Protein AF-A0A7S3NDN1-F1 (afdb_monomer_lite)

Sequence (183 aa):
IQMEEEFDGDDGGEEVEDGGDGENEQSPQPDAQAADEPGKMGAVSNDAEKDPNIIQNPEIAFIFNPNRDAFPAKPYYEDGAPSMYSNEKAAKRKALMEEPIVQEAIRDFMNLFHLTSQKIVTRDVYFKVFIKIGQILRPKTEAEDLQKLIKEDFDRDNGNNQQDTITEEKLYSSLFELADLWC

Organism: NCBI:txid151035

Secondary structure (DSSP, 8-state):
---------------------------------------------------TT--S-GGGGGGG-TTTT-TTSPPGGG---GGG-SHHHHHHHHHGGG-HHHHHHHHHHHGGG---TTSEEEHHHHHHHHHHHHHHH-TTS-HHHHHHHHHHHHHHHHTT-TT-EEEHHHHHHHHHHHHHHT-

pLDDT: mean 76.54, std 20.58, range [34.16, 96.69]

Foldseek 3Di:
DDDDDDDDDDDDDDDDDDDDDDDDDDDDDDDDDDDDDDDDPDPPPPPPPPPPPDDPDPVCVLLQPLCSCPPPRHALLVVDDPVCPPPVNVVVLVVCLVPPVLVVVLVVVCVQQVQDPQQKGAQVSQQVVQLVVCCSRPVPDDSVVSSVVSVVLQCVLCPPPPRRMHGNVSSSVSVSCVVVSSD

Radius of gyration: 27.63 Å; chains: 1; bounding box: 64×105×38 Å

Structure (mmCIF, N/CA/C/O backbone):
data_AF-A0A7S3NDN1-F1
#
_entry.id   AF-A0A7S3NDN1-F1
#
loop_
_atom_site.group_PDB
_atom_site.id
_atom_site.type_symbol
_atom_site.label_atom_id
_atom_site.label_alt_id
_atom_site.label_comp_id
_atom_site.label_asym_id
_atom_site.label_entity_id
_atom_site.label_seq_id
_atom_site.pdbx_PDB_ins_code
_atom_site.Cartn_x
_atom_site.Cartn_y
_atom_site.Cartn_z
_atom_site.occupancy
_atom_site.B_iso_or_equiv
_atom_site.auth_seq_id
_atom_site.auth_comp_id
_atom_site.auth_asym_id
_atom_site.auth_atom_id
_atom_site.pdbx_PDB_model_num
ATOM 1 N N . ILE A 1 1 ? 12.383 57.571 -2.469 1.00 47.31 1 ILE A N 1
ATOM 2 C CA . ILE A 1 1 ? 13.327 57.493 -1.335 1.00 47.31 1 ILE A CA 1
ATOM 3 C C . ILE A 1 1 ? 14.049 56.174 -1.510 1.00 47.31 1 ILE A C 1
ATOM 5 O O . ILE A 1 1 ? 13.393 55.142 -1.510 1.00 47.31 1 ILE A O 1
ATOM 9 N N . GLN A 1 2 ? 15.331 56.270 -1.854 1.00 46.34 2 GLN A N 1
ATOM 10 C CA . GLN A 1 2 ? 16.278 55.162 -1.940 1.00 46.34 2 GLN A CA 1
ATOM 11 C C . GLN A 1 2 ? 16.442 54.524 -0.559 1.00 46.34 2 GLN A C 1
ATOM 1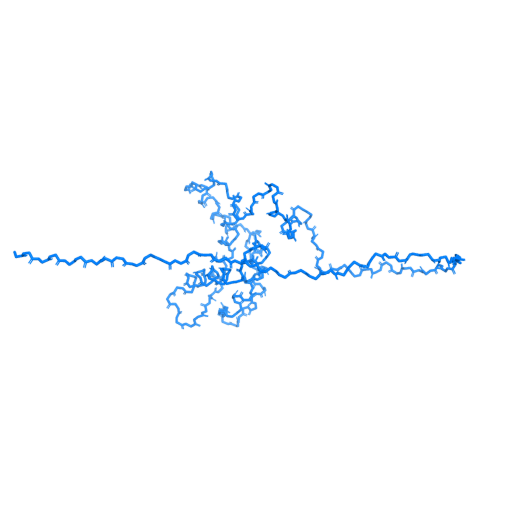3 O O . GLN A 1 2 ? 16.386 55.246 0.435 1.00 46.34 2 GLN A O 1
ATOM 18 N N . MET A 1 3 ? 16.700 53.222 -0.522 1.00 54.78 3 MET A N 1
ATOM 19 C CA . MET A 1 3 ? 17.713 52.653 0.364 1.00 54.78 3 MET A CA 1
ATOM 20 C C . MET A 1 3 ? 18.127 51.293 -0.202 1.00 54.78 3 MET A C 1
ATOM 22 O O . MET A 1 3 ? 17.329 50.363 -0.289 1.00 54.78 3 MET A O 1
ATOM 26 N N . GLU A 1 4 ? 19.358 51.292 -0.698 1.00 57.50 4 GLU A N 1
ATOM 27 C CA . GLU A 1 4 ? 20.197 50.147 -1.024 1.00 57.50 4 GLU A CA 1
ATOM 28 C C . GLU A 1 4 ? 20.632 49.497 0.297 1.00 57.50 4 GLU A C 1
ATOM 30 O O . GLU A 1 4 ? 20.962 50.217 1.237 1.00 57.50 4 GLU A O 1
ATOM 35 N N . GLU A 1 5 ? 20.661 48.167 0.367 1.00 64.31 5 GLU A N 1
ATOM 36 C CA . GLU A 1 5 ? 21.541 47.460 1.300 1.00 64.31 5 GLU A CA 1
ATOM 37 C C . GLU A 1 5 ? 22.238 46.332 0.536 1.00 64.31 5 GLU A C 1
ATOM 39 O O . GLU A 1 5 ? 21.622 45.366 0.082 1.00 64.31 5 GLU A O 1
ATOM 44 N N . GLU A 1 6 ? 23.535 46.553 0.343 1.00 55.03 6 GLU A N 1
ATOM 45 C CA . GLU A 1 6 ? 24.551 45.598 -0.070 1.00 55.03 6 GLU A CA 1
ATOM 46 C C . GLU A 1 6 ? 24.803 44.601 1.074 1.00 55.03 6 GLU A C 1
ATOM 48 O O . GLU A 1 6 ? 24.856 44.991 2.242 1.00 55.03 6 GLU A O 1
ATOM 53 N N . PHE A 1 7 ? 24.999 43.322 0.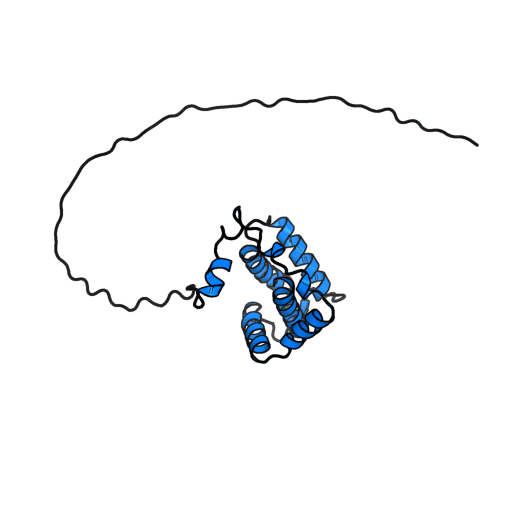752 1.00 62.12 7 PHE A N 1
ATOM 54 C CA . PHE A 1 7 ? 25.627 42.371 1.668 1.00 62.12 7 PHE A CA 1
ATOM 55 C C . PHE A 1 7 ? 26.709 41.605 0.908 1.00 62.12 7 PHE A C 1
ATOM 57 O O . PHE A 1 7 ? 26.413 40.763 0.059 1.00 62.12 7 PHE A O 1
ATOM 64 N N . ASP A 1 8 ? 27.955 41.979 1.196 1.00 55.16 8 ASP A N 1
ATOM 65 C CA . ASP A 1 8 ? 29.178 41.339 0.724 1.00 55.16 8 ASP A CA 1
ATOM 66 C C . ASP A 1 8 ? 29.421 39.988 1.409 1.00 55.16 8 ASP A C 1
ATOM 68 O O . ASP A 1 8 ? 28.982 39.735 2.532 1.00 55.16 8 ASP A O 1
ATOM 7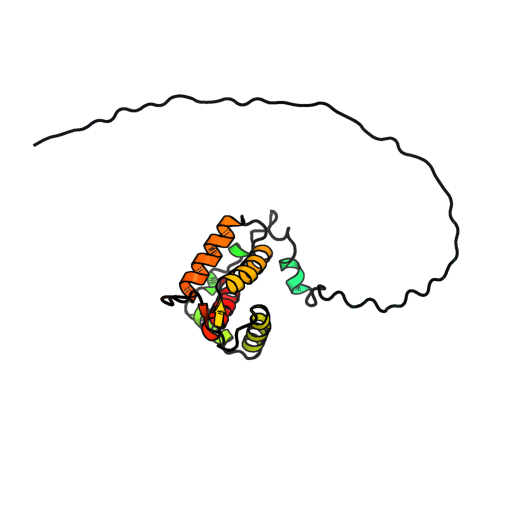2 N N . GLY A 1 9 ? 30.109 39.117 0.672 1.00 47.59 9 GLY A N 1
ATOM 73 C CA . GLY A 1 9 ? 30.282 37.701 0.959 1.00 47.59 9 GLY A CA 1
ATOM 74 C C . GLY A 1 9 ? 31.304 37.328 2.031 1.00 47.59 9 GLY A C 1
ATOM 75 O O . GLY A 1 9 ? 31.988 38.161 2.615 1.00 47.59 9 GLY A O 1
ATOM 76 N N . ASP A 1 10 ? 31.421 36.016 2.214 1.00 57.19 10 ASP A N 1
ATOM 77 C CA . ASP A 1 10 ? 32.626 35.359 2.708 1.00 57.19 10 ASP A CA 1
ATOM 78 C C . ASP A 1 10 ? 32.665 33.952 2.090 1.00 57.19 10 ASP A C 1
ATOM 80 O O . ASP A 1 10 ? 31.786 33.121 2.326 1.00 57.19 10 ASP A O 1
ATOM 84 N N . ASP A 1 11 ? 33.638 33.759 1.204 1.00 53.34 11 ASP A N 1
ATOM 85 C CA . ASP A 1 11 ? 34.003 32.517 0.528 1.00 53.34 11 ASP A CA 1
ATOM 86 C C . ASP A 1 11 ? 35.373 32.123 1.078 1.00 53.34 11 ASP A C 1
ATOM 88 O O . ASP A 1 11 ? 36.315 32.920 1.045 1.00 53.34 11 ASP A O 1
ATOM 92 N N . GLY A 1 12 ? 35.485 30.918 1.625 1.00 45.62 12 GLY A N 1
ATOM 93 C CA . GLY A 1 12 ? 36.746 30.455 2.175 1.00 45.62 12 GLY A CA 1
ATOM 94 C C . GLY A 1 12 ? 36.662 29.075 2.804 1.00 45.62 12 GLY A C 1
ATOM 95 O O . GLY A 1 12 ? 36.155 28.922 3.913 1.00 45.62 12 GLY A O 1
ATOM 96 N N . GLY A 1 13 ? 37.276 28.095 2.139 1.00 42.69 13 GLY A N 1
ATOM 97 C CA . GLY A 1 13 ? 37.886 26.960 2.834 1.00 42.69 13 GLY A CA 1
ATOM 98 C C . GLY A 1 13 ? 37.597 25.592 2.239 1.00 42.69 13 GLY A C 1
ATOM 99 O O . GLY A 1 13 ? 36.849 24.810 2.814 1.00 42.69 13 GLY A O 1
ATOM 100 N N . GLU A 1 14 ? 38.238 25.326 1.109 1.00 45.06 14 GLU A N 1
ATOM 101 C CA . GLU A 1 14 ? 38.371 24.049 0.409 1.00 45.06 14 GLU A CA 1
ATOM 102 C C . GLU A 1 14 ? 39.374 23.109 1.128 1.00 45.06 14 GLU A C 1
ATOM 104 O O . GLU A 1 14 ? 40.428 23.575 1.555 1.00 45.06 14 GLU A O 1
ATOM 109 N N . GLU A 1 15 ? 39.003 21.817 1.213 1.00 47.66 15 GLU A N 1
ATOM 110 C CA . GLU A 1 15 ? 39.811 20.568 1.253 1.00 47.66 15 GLU A CA 1
ATOM 111 C C . GLU A 1 15 ? 40.910 20.392 2.349 1.00 47.66 15 GLU A C 1
ATOM 113 O O . GLU A 1 15 ? 41.442 21.337 2.912 1.00 47.66 15 GLU A O 1
ATOM 118 N N . VAL A 1 16 ? 41.316 19.197 2.801 1.00 54.84 16 VAL A N 1
ATOM 119 C CA . VAL A 1 16 ? 41.468 17.893 2.138 1.00 54.84 16 VAL A CA 1
ATOM 120 C C . VAL A 1 16 ? 41.465 16.757 3.184 1.00 54.84 16 VAL A C 1
ATOM 122 O O . VAL A 1 16 ? 41.906 16.933 4.322 1.00 54.84 16 VAL A O 1
ATOM 125 N N . GLU A 1 17 ? 41.002 15.588 2.747 1.00 48.62 17 GLU A N 1
ATOM 126 C CA . GLU A 1 17 ? 41.135 14.255 3.349 1.00 48.62 17 GLU A CA 1
ATOM 127 C C . GLU A 1 17 ? 42.580 13.712 3.272 1.00 48.62 17 GLU A C 1
ATOM 129 O O . GLU A 1 17 ? 43.306 14.064 2.350 1.00 48.62 17 GLU A O 1
ATOM 134 N N . ASP A 1 18 ? 42.965 12.819 4.194 1.00 45.38 18 ASP A N 1
ATOM 135 C CA . ASP A 1 18 ? 43.731 11.572 3.940 1.00 45.38 18 ASP A CA 1
ATOM 136 C C . ASP A 1 18 ? 43.864 10.847 5.299 1.00 45.38 18 ASP A C 1
ATOM 138 O O . ASP A 1 18 ? 44.214 11.460 6.307 1.00 45.38 18 ASP A O 1
ATOM 142 N N . GLY A 1 19 ? 43.494 9.583 5.488 1.00 41.59 19 GLY A N 1
ATOM 143 C CA . GLY A 1 19 ? 43.872 8.435 4.674 1.00 41.59 19 GLY A CA 1
ATOM 144 C C . GLY A 1 19 ? 44.708 7.520 5.567 1.00 41.59 19 GLY A C 1
ATOM 145 O O . GLY A 1 19 ? 45.911 7.705 5.730 1.00 41.59 19 GLY A O 1
ATOM 146 N N . GLY A 1 20 ? 44.041 6.597 6.256 1.00 43.00 20 GLY A N 1
ATOM 147 C CA . GLY A 1 20 ? 44.702 5.490 6.936 1.00 43.00 20 GLY A CA 1
ATOM 148 C C . GLY A 1 20 ? 44.687 4.277 6.025 1.00 43.00 20 GLY A C 1
ATOM 149 O O . GLY A 1 20 ? 43.666 4.042 5.398 1.00 43.00 20 GLY A O 1
ATOM 150 N N . ASP A 1 21 ? 45.755 3.484 6.023 1.00 44.59 21 ASP A N 1
ATOM 151 C CA . ASP A 1 21 ? 45.708 2.120 5.506 1.00 44.59 21 ASP A CA 1
ATOM 152 C C . ASP A 1 21 ? 46.585 1.199 6.350 1.00 44.59 21 ASP A C 1
ATOM 154 O O . ASP A 1 21 ? 47.774 1.430 6.577 1.00 44.59 21 ASP A O 1
ATOM 158 N N . GLY A 1 22 ? 45.925 0.165 6.869 1.00 38.38 22 GLY A N 1
ATOM 159 C CA . GLY A 1 22 ? 46.538 -0.976 7.515 1.00 38.38 22 GLY A CA 1
ATOM 160 C C . GLY A 1 22 ? 46.862 -2.045 6.481 1.00 38.38 22 GLY A C 1
ATOM 161 O O . GLY A 1 22 ? 46.005 -2.463 5.708 1.00 38.38 22 GLY A O 1
ATOM 162 N N . GLU A 1 23 ? 48.091 -2.537 6.528 1.00 41.88 23 GLU A N 1
ATOM 163 C CA . GLU A 1 23 ? 48.501 -3.751 5.839 1.00 41.88 23 GLU A CA 1
ATOM 164 C C . GLU A 1 23 ? 48.323 -4.935 6.798 1.00 41.88 23 GLU A C 1
ATOM 166 O O . GLU A 1 23 ? 48.953 -4.991 7.856 1.00 41.88 23 GLU A O 1
ATOM 171 N N . ASN A 1 24 ? 47.478 -5.904 6.443 1.00 39.75 24 ASN A N 1
ATOM 172 C CA . ASN A 1 24 ? 47.659 -7.268 6.933 1.00 39.75 24 ASN A CA 1
ATOM 173 C C . ASN A 1 24 ? 47.194 -8.273 5.874 1.00 39.75 24 ASN A C 1
ATOM 175 O O . ASN A 1 24 ? 46.031 -8.675 5.816 1.00 39.75 24 ASN A O 1
ATOM 179 N N . GLU A 1 25 ? 48.134 -8.658 5.016 1.00 40.09 25 GLU A N 1
ATOM 180 C CA . GLU A 1 25 ? 48.020 -9.806 4.129 1.00 40.09 25 GLU A CA 1
ATOM 181 C C . GLU A 1 25 ? 48.182 -11.103 4.933 1.00 40.09 25 GLU A C 1
ATOM 183 O O . GLU A 1 25 ? 49.244 -11.381 5.490 1.00 40.09 25 GLU A O 1
ATOM 188 N N . GLN A 1 26 ? 47.163 -11.961 4.927 1.00 36.38 26 GLN A N 1
ATOM 189 C CA . GLN A 1 26 ? 47.358 -13.381 5.211 1.00 36.38 26 GLN A CA 1
ATOM 190 C C . GLN A 1 26 ? 46.541 -14.227 4.236 1.00 36.38 26 GLN A C 1
ATOM 192 O O . GLN A 1 26 ? 45.332 -14.404 4.357 1.00 36.38 26 GLN A O 1
ATOM 197 N N . SER A 1 27 ? 47.259 -14.725 3.231 1.00 43.84 27 SER A N 1
ATOM 198 C CA . SER A 1 27 ? 46.847 -15.795 2.325 1.00 43.84 27 SER A CA 1
ATOM 199 C C . SER A 1 27 ? 47.134 -17.185 2.935 1.00 43.84 27 SER A C 1
ATOM 201 O O . SER A 1 27 ? 47.858 -17.285 3.928 1.00 43.84 27 SER A O 1
ATOM 203 N N . PRO A 1 28 ? 46.546 -18.262 2.380 1.00 43.31 28 PRO A N 1
ATOM 204 C CA . PRO A 1 28 ? 46.054 -19.416 3.127 1.00 43.31 28 PRO A CA 1
ATOM 205 C C . PRO A 1 28 ? 46.999 -20.626 3.120 1.00 43.31 28 PRO A C 1
ATOM 207 O O . PRO A 1 28 ? 47.841 -20.774 2.237 1.00 43.31 28 PRO A O 1
ATOM 210 N N . GLN A 1 29 ? 46.786 -21.551 4.060 1.00 44.25 29 GLN A N 1
ATOM 211 C CA . GLN A 1 29 ? 47.303 -22.921 3.974 1.00 44.25 29 GLN A CA 1
ATOM 212 C C . GLN A 1 29 ? 46.158 -23.907 3.685 1.00 44.25 29 GLN A C 1
ATOM 214 O O . GLN A 1 29 ? 45.190 -23.933 4.448 1.00 44.25 29 GLN A O 1
ATOM 219 N N . PRO A 1 30 ? 46.255 -24.723 2.620 1.00 47.97 30 PRO A N 1
ATOM 220 C CA . PRO A 1 30 ? 45.407 -25.884 2.404 1.00 47.97 30 PRO A CA 1
ATOM 221 C C . PRO A 1 30 ? 46.113 -27.200 2.792 1.00 47.97 30 PRO A C 1
ATOM 223 O O . PRO A 1 30 ? 47.312 -27.235 3.059 1.00 47.97 30 PRO A O 1
ATOM 226 N N . ASP A 1 31 ? 45.314 -28.267 2.726 1.00 37.84 31 ASP A N 1
ATOM 227 C CA . ASP A 1 31 ? 45.665 -29.688 2.584 1.00 37.84 31 ASP A CA 1
ATOM 228 C C . ASP A 1 31 ? 45.803 -30.563 3.840 1.00 37.84 31 ASP A C 1
ATOM 230 O O . ASP A 1 31 ? 46.791 -30.531 4.567 1.00 37.84 31 ASP A O 1
ATOM 234 N N . ALA A 1 32 ? 44.816 -31.454 4.006 1.00 38.31 32 ALA A N 1
ATOM 235 C CA . ALA A 1 32 ? 44.961 -32.920 3.904 1.00 38.31 32 ALA A CA 1
ATOM 236 C C . ALA A 1 32 ? 43.588 -33.564 4.224 1.00 38.31 32 ALA A C 1
ATOM 238 O O . ALA A 1 32 ? 43.007 -33.278 5.264 1.00 38.31 32 ALA A O 1
ATOM 239 N N . GLN A 1 33 ? 42.920 -34.241 3.274 1.00 36.19 33 GLN A N 1
ATOM 240 C CA . GLN A 1 33 ? 42.970 -35.707 3.048 1.00 36.19 33 GLN A CA 1
ATOM 241 C C . GLN A 1 33 ? 42.589 -36.528 4.303 1.00 36.19 33 GLN A C 1
ATOM 243 O O . GLN A 1 33 ? 43.140 -36.302 5.367 1.00 36.19 33 GLN A O 1
ATOM 248 N N . ALA A 1 34 ? 41.733 -37.551 4.295 1.00 37.41 34 ALA A N 1
ATOM 249 C CA . ALA A 1 34 ? 41.076 -38.333 3.255 1.00 37.41 34 ALA A CA 1
ATOM 250 C C . ALA A 1 34 ? 40.040 -39.277 3.923 1.00 37.41 34 ALA A C 1
ATOM 252 O O . ALA A 1 34 ? 40.010 -39.399 5.145 1.00 37.41 34 ALA A O 1
ATOM 253 N N . ALA A 1 35 ? 39.340 -40.031 3.071 1.00 41.41 35 ALA A N 1
ATOM 254 C CA . ALA A 1 35 ? 38.809 -41.384 3.278 1.00 41.41 35 ALA A CA 1
ATOM 255 C C . ALA A 1 35 ? 37.289 -41.545 3.485 1.00 41.41 35 ALA A C 1
ATOM 257 O O . ALA A 1 35 ? 36.678 -41.112 4.454 1.00 41.41 35 ALA A O 1
ATOM 258 N N . ASP A 1 36 ? 36.768 -42.233 2.476 1.00 36.12 36 ASP A N 1
ATOM 259 C CA . ASP A 1 36 ? 35.451 -42.758 2.152 1.00 36.12 36 ASP A CA 1
ATOM 260 C C . ASP A 1 36 ? 35.041 -43.936 3.064 1.00 36.12 36 ASP A C 1
ATOM 262 O O . ASP A 1 36 ? 35.850 -44.831 3.311 1.00 36.12 36 ASP A O 1
ATOM 266 N N . GLU A 1 37 ? 33.778 -43.977 3.500 1.00 38.97 37 GLU A N 1
ATOM 267 C CA . GLU A 1 37 ? 33.086 -45.222 3.866 1.00 38.97 37 GLU A CA 1
ATOM 268 C C . GLU A 1 37 ? 31.670 -45.225 3.254 1.00 38.97 37 GLU A C 1
ATOM 270 O O . GLU A 1 37 ? 30.874 -44.319 3.530 1.00 38.97 37 GLU A O 1
ATOM 275 N N . PRO A 1 38 ? 31.301 -46.253 2.463 1.00 43.28 38 PRO A N 1
ATOM 276 C CA . PRO A 1 38 ? 29.975 -46.368 1.885 1.00 43.28 38 PRO A CA 1
ATOM 277 C C . PRO A 1 38 ? 29.082 -47.257 2.758 1.00 43.28 38 PRO A C 1
ATOM 279 O O . PRO A 1 38 ? 29.335 -48.449 2.924 1.00 43.28 38 PRO A O 1
ATOM 282 N N . GLY A 1 39 ? 27.965 -46.710 3.243 1.00 36.38 39 GLY A N 1
ATOM 283 C CA . GLY A 1 39 ? 26.838 -47.544 3.663 1.00 36.38 39 GLY A CA 1
ATOM 284 C C . GLY A 1 39 ? 26.011 -47.026 4.829 1.00 36.38 39 GLY A C 1
ATOM 285 O O . GLY A 1 39 ? 26.182 -47.467 5.961 1.00 36.38 39 GLY A O 1
ATOM 286 N N . LYS A 1 40 ? 24.970 -46.242 4.529 1.00 38.97 40 LYS A N 1
ATOM 287 C CA . LYS A 1 40 ? 23.662 -46.470 5.156 1.00 38.97 40 LYS A CA 1
ATOM 288 C C . LYS A 1 40 ? 22.552 -45.835 4.332 1.00 38.97 40 LYS A C 1
ATOM 290 O O . LYS A 1 40 ? 22.441 -44.619 4.238 1.00 38.97 40 LYS A O 1
ATOM 295 N N . MET A 1 41 ? 21.715 -46.699 3.765 1.00 41.56 41 MET A N 1
ATOM 296 C CA . MET A 1 41 ? 20.367 -46.368 3.324 1.00 41.56 41 MET A CA 1
ATOM 297 C C . MET A 1 41 ? 19.594 -45.807 4.525 1.00 41.56 41 MET A C 1
ATOM 299 O O . MET A 1 41 ? 19.058 -46.554 5.341 1.00 41.56 41 MET A O 1
ATOM 303 N N . GLY A 1 42 ? 19.594 -44.485 4.663 1.00 34.16 42 GLY A N 1
ATOM 304 C CA . GLY A 1 42 ? 18.578 -43.766 5.409 1.00 34.16 42 GLY A CA 1
ATOM 305 C C . GLY A 1 42 ? 17.409 -43.552 4.465 1.00 34.16 42 GLY A C 1
ATOM 306 O O . GLY A 1 42 ? 17.545 -42.844 3.471 1.00 34.16 42 GLY A O 1
ATOM 307 N N . ALA A 1 43 ? 16.283 -44.202 4.744 1.00 38.62 43 ALA A N 1
ATOM 308 C CA . ALA A 1 43 ? 15.011 -43.822 4.162 1.00 38.62 43 ALA A CA 1
ATOM 309 C C . ALA A 1 43 ? 14.774 -42.344 4.504 1.00 38.62 43 ALA A C 1
ATOM 311 O O . ALA A 1 43 ? 14.485 -42.008 5.651 1.00 38.62 43 ALA A O 1
ATOM 312 N N . VAL A 1 44 ? 14.979 -41.462 3.526 1.00 39.44 44 VAL A N 1
ATOM 313 C CA . VAL A 1 44 ? 14.551 -40.072 3.628 1.00 39.44 44 VAL A CA 1
ATOM 314 C C . VAL A 1 44 ? 13.047 -40.109 3.438 1.00 39.44 44 VAL A C 1
ATOM 316 O O . VAL A 1 44 ? 12.547 -40.331 2.336 1.00 39.44 44 VAL A O 1
ATOM 319 N N . SER A 1 45 ? 12.330 -39.998 4.549 1.00 43.25 45 SER A N 1
ATOM 320 C CA . SER A 1 45 ? 10.901 -39.735 4.564 1.00 43.25 45 SER A CA 1
ATOM 321 C C . SER A 1 45 ? 10.654 -38.483 3.720 1.00 43.25 45 SER A C 1
ATOM 323 O O . SER A 1 45 ? 11.047 -37.385 4.104 1.00 43.25 45 SER A O 1
ATOM 325 N N . ASN A 1 46 ? 10.052 -38.659 2.543 1.00 44.44 46 ASN A N 1
ATOM 326 C CA . ASN A 1 46 ? 9.633 -37.584 1.641 1.00 44.44 46 ASN A CA 1
ATOM 327 C C . ASN A 1 46 ? 8.358 -36.901 2.162 1.00 44.44 46 ASN A C 1
ATOM 329 O O . ASN A 1 46 ? 7.384 -36.751 1.435 1.00 44.44 46 ASN A O 1
ATOM 333 N N . ASP A 1 47 ? 8.391 -36.463 3.414 1.00 49.34 47 ASP A N 1
ATOM 334 C CA . ASP A 1 47 ? 7.436 -35.505 3.958 1.00 49.34 47 ASP A CA 1
ATOM 335 C C . ASP A 1 47 ? 8.208 -34.217 4.243 1.00 49.34 47 ASP A C 1
ATOM 337 O O . ASP A 1 47 ? 8.325 -33.755 5.375 1.00 49.34 47 ASP A O 1
ATOM 341 N N . ALA A 1 48 ? 8.805 -33.657 3.187 1.00 51.44 48 ALA A N 1
ATOM 342 C CA . ALA A 1 48 ? 9.170 -32.254 3.202 1.00 51.44 48 ALA A CA 1
ATOM 343 C C . ALA A 1 48 ? 7.851 -31.483 3.301 1.00 51.44 48 ALA A C 1
ATOM 345 O O . ALA A 1 48 ? 7.135 -31.334 2.306 1.00 51.44 48 ALA A O 1
ATOM 346 N N . GLU A 1 49 ? 7.502 -31.062 4.519 1.00 61.31 49 GLU A N 1
ATOM 347 C CA . GLU A 1 49 ? 6.551 -29.981 4.740 1.00 61.31 49 GLU A CA 1
ATOM 348 C C . GLU A 1 49 ? 6.872 -28.905 3.704 1.00 61.31 49 GLU A C 1
ATOM 350 O O . GLU A 1 49 ? 7.991 -28.388 3.664 1.00 61.31 49 GLU A O 1
ATOM 355 N N . LYS A 1 50 ? 5.936 -28.655 2.778 1.00 66.81 50 LYS A N 1
ATOM 356 C CA . LYS A 1 50 ? 6.108 -27.599 1.783 1.00 66.81 50 LYS A CA 1
ATOM 357 C C . LYS A 1 50 ? 6.375 -26.327 2.567 1.00 66.81 50 LYS A C 1
ATOM 359 O O . LYS A 1 50 ? 5.483 -25.879 3.283 1.00 66.81 50 LYS A O 1
ATOM 364 N N . ASP A 1 51 ? 7.590 -25.794 2.450 1.00 76.44 51 ASP A N 1
ATOM 365 C CA . ASP A 1 51 ? 7.939 -24.525 3.069 1.00 76.44 51 ASP A CA 1
ATOM 366 C C . ASP A 1 51 ? 6.848 -23.514 2.676 1.00 76.44 51 ASP A C 1
ATOM 368 O O . ASP A 1 51 ? 6.617 -23.299 1.477 1.00 76.44 51 ASP A O 1
ATOM 372 N N . PRO A 1 52 ? 6.114 -22.951 3.655 1.00 75.94 52 PRO A N 1
ATOM 373 C CA . PRO A 1 52 ? 4.989 -22.066 3.381 1.00 75.94 52 PRO A CA 1
ATOM 374 C C . PRO A 1 52 ? 5.413 -20.795 2.633 1.00 75.94 52 PRO A C 1
ATOM 376 O O . PRO A 1 52 ? 4.553 -20.089 2.112 1.00 75.94 52 PRO A O 1
ATOM 379 N N . ASN A 1 53 ? 6.717 -20.513 2.549 1.00 77.06 53 ASN A N 1
ATOM 380 C CA . ASN A 1 53 ? 7.279 -19.360 1.854 1.00 77.06 53 ASN A CA 1
ATOM 381 C C . ASN A 1 53 ? 7.668 -19.649 0.393 1.00 77.06 53 ASN A C 1
ATOM 383 O O . ASN A 1 53 ? 8.219 -18.772 -0.274 1.00 77.06 53 ASN A O 1
ATOM 387 N N . ILE A 1 54 ? 7.394 -20.849 -0.134 1.00 83.25 54 ILE A N 1
ATOM 388 C CA . ILE A 1 54 ? 7.628 -21.142 -1.553 1.00 83.25 54 ILE A CA 1
ATOM 389 C C . ILE A 1 54 ? 6.656 -20.327 -2.410 1.00 83.25 54 ILE A C 1
ATOM 391 O O . ILE A 1 54 ? 5.434 -20.459 -2.310 1.00 83.25 54 ILE A O 1
ATOM 395 N N . ILE A 1 55 ? 7.218 -19.525 -3.315 1.00 82.00 55 ILE A N 1
ATOM 396 C CA . ILE A 1 55 ? 6.459 -18.773 -4.313 1.00 82.00 55 ILE A CA 1
ATOM 397 C C . ILE A 1 55 ? 5.787 -19.771 -5.260 1.00 82.00 55 ILE A C 1
ATOM 399 O O . ILE A 1 55 ? 6.450 -20.470 -6.023 1.00 82.00 55 ILE A O 1
ATOM 403 N N . GLN A 1 56 ? 4.457 -19.842 -5.206 1.00 81.50 56 GLN A N 1
ATOM 404 C CA . GLN A 1 56 ? 3.686 -20.817 -5.986 1.00 81.50 56 GLN A CA 1
ATOM 405 C C . GLN A 1 56 ? 3.581 -20.445 -7.467 1.00 81.50 56 GLN A C 1
ATOM 407 O O . GLN A 1 56 ? 3.459 -21.329 -8.313 1.00 81.50 56 GLN A O 1
ATOM 412 N N . ASN A 1 57 ? 3.634 -19.147 -7.783 1.00 83.44 57 ASN A N 1
ATOM 413 C CA . ASN A 1 57 ? 3.611 -18.661 -9.155 1.00 83.44 57 ASN A CA 1
ATOM 414 C C . ASN A 1 57 ? 5.036 -18.257 -9.598 1.00 83.44 57 ASN A C 1
ATOM 416 O O . ASN A 1 57 ? 5.545 -17.226 -9.155 1.00 83.44 57 ASN A O 1
ATOM 420 N N . PRO A 1 58 ? 5.693 -19.033 -10.479 1.00 84.69 58 PRO A N 1
ATOM 421 C CA . PRO A 1 58 ? 7.052 -18.729 -10.920 1.00 84.69 58 PRO A CA 1
ATOM 422 C C . PRO A 1 58 ? 7.141 -17.416 -11.710 1.00 84.69 58 PRO A C 1
ATOM 424 O O . PRO A 1 58 ? 8.199 -16.790 -11.714 1.00 84.69 58 PRO A O 1
ATOM 427 N N . GLU A 1 59 ? 6.049 -16.961 -12.332 1.00 84.06 59 GLU A N 1
ATOM 428 C CA . GLU A 1 59 ? 6.030 -15.726 -13.125 1.00 84.06 59 GLU A CA 1
ATOM 429 C C . GLU A 1 59 ? 6.174 -14.470 -12.265 1.00 84.06 59 GLU A C 1
ATOM 431 O O . GLU A 1 59 ? 6.657 -13.460 -12.760 1.00 84.06 59 GLU A O 1
ATOM 436 N N . ILE A 1 60 ? 5.817 -14.525 -10.977 1.00 81.88 60 ILE A N 1
ATOM 437 C CA . ILE A 1 60 ? 5.984 -13.398 -10.041 1.00 81.88 60 ILE A CA 1
ATOM 438 C C . ILE A 1 60 ? 7.250 -13.524 -9.189 1.00 81.88 60 ILE A C 1
ATOM 440 O O . ILE A 1 60 ? 7.564 -12.624 -8.413 1.00 81.88 60 ILE A O 1
ATOM 444 N N . ALA A 1 61 ? 8.003 -14.622 -9.320 1.00 84.69 61 ALA A N 1
ATOM 445 C CA . ALA A 1 61 ? 9.172 -14.880 -8.482 1.00 84.69 61 ALA A CA 1
ATOM 446 C C . ALA A 1 61 ? 10.257 -13.802 -8.631 1.00 84.69 61 ALA A C 1
ATOM 448 O O . ALA A 1 61 ? 10.951 -13.483 -7.666 1.00 84.69 61 ALA A O 1
ATOM 449 N N . PHE A 1 62 ? 10.366 -13.191 -9.816 1.00 83.06 62 PHE A N 1
ATOM 450 C CA . PHE A 1 62 ? 11.327 -12.117 -10.074 1.00 83.06 62 PHE A CA 1
ATOM 451 C C . PHE A 1 62 ? 11.079 -10.866 -9.213 1.00 83.06 62 PHE A C 1
ATOM 453 O O . PHE A 1 62 ? 12.035 -10.151 -8.921 1.00 83.06 62 PHE A O 1
ATOM 460 N N . ILE A 1 63 ? 9.837 -10.611 -8.773 1.00 79.75 63 ILE A N 1
ATOM 461 C CA . ILE A 1 63 ? 9.492 -9.457 -7.922 1.00 79.75 63 ILE A CA 1
ATOM 462 C C . ILE A 1 63 ? 10.241 -9.539 -6.590 1.00 79.75 63 ILE A C 1
ATOM 464 O O . ILE A 1 63 ? 10.666 -8.517 -6.064 1.00 79.75 63 ILE A O 1
ATOM 468 N N . PHE A 1 64 ? 10.459 -10.752 -6.085 1.00 83.25 64 PHE A N 1
ATOM 469 C CA . PHE A 1 64 ? 11.109 -11.008 -4.802 1.00 83.25 64 PHE A CA 1
ATOM 470 C C . PHE A 1 64 ? 12.634 -11.123 -4.903 1.00 83.25 64 PHE A C 1
ATOM 472 O O . PHE A 1 64 ? 13.290 -11.396 -3.901 1.00 83.25 64 PHE A O 1
ATOM 479 N N . ASN A 1 65 ? 13.219 -10.924 -6.090 1.00 83.62 65 ASN A N 1
ATOM 480 C CA . ASN A 1 65 ? 14.668 -10.881 -6.252 1.00 83.62 65 ASN A CA 1
ATOM 481 C C . ASN A 1 65 ? 15.203 -9.509 -5.786 1.00 83.62 65 ASN A C 1
ATOM 483 O O . ASN A 1 65 ? 14.924 -8.507 -6.449 1.00 83.62 65 ASN A O 1
ATOM 487 N N . PRO A 1 66 ? 16.032 -9.430 -4.726 1.00 79.75 66 PRO A N 1
ATOM 488 C CA . PRO A 1 66 ? 16.584 -8.156 -4.247 1.00 79.75 66 PRO A CA 1
ATOM 489 C C . PRO A 1 66 ? 17.446 -7.428 -5.291 1.00 79.75 66 PRO A C 1
ATOM 491 O O . PRO A 1 66 ? 17.612 -6.212 -5.233 1.00 79.75 66 PRO A O 1
ATOM 494 N N . ASN A 1 67 ? 17.971 -8.168 -6.272 1.00 82.19 67 ASN A N 1
ATOM 495 C CA . ASN A 1 67 ? 18.793 -7.650 -7.363 1.00 82.19 67 ASN A CA 1
ATOM 496 C C . ASN A 1 67 ? 18.000 -7.393 -8.655 1.00 82.19 67 ASN A C 1
ATOM 498 O O . ASN A 1 67 ? 18.615 -7.114 -9.682 1.00 82.19 67 ASN A O 1
ATOM 502 N N . ARG A 1 68 ? 16.661 -7.479 -8.632 1.00 82.69 68 ARG A N 1
ATOM 503 C CA . ARG A 1 68 ? 15.793 -7.206 -9.796 1.00 82.69 68 ARG A CA 1
ATOM 504 C C . ARG A 1 68 ? 16.106 -5.852 -10.438 1.00 82.69 68 ARG A C 1
ATOM 506 O O . ARG A 1 68 ? 16.204 -5.763 -11.653 1.00 82.69 68 ARG A O 1
ATOM 513 N N . ASP A 1 69 ? 16.329 -4.838 -9.604 1.00 79.50 69 ASP A N 1
ATOM 514 C CA . ASP A 1 69 ? 16.562 -3.452 -10.021 1.00 79.50 69 ASP A CA 1
ATOM 515 C C . ASP A 1 69 ? 18.068 -3.141 -10.198 1.00 79.50 69 ASP A C 1
ATOM 517 O O . ASP A 1 69 ? 18.511 -2.001 -10.028 1.00 79.50 69 ASP A O 1
ATOM 521 N N . ALA A 1 70 ? 18.918 -4.155 -10.397 1.00 80.44 70 ALA A N 1
ATOM 522 C CA . ALA A 1 70 ? 20.343 -3.965 -10.666 1.00 80.44 70 ALA A CA 1
ATOM 523 C C . ALA A 1 70 ? 20.582 -3.637 -12.147 1.00 80.44 70 ALA A C 1
ATOM 525 O O . ALA A 1 70 ? 19.979 -4.233 -13.038 1.00 80.44 70 ALA A O 1
ATOM 526 N N . PHE A 1 71 ? 21.503 -2.703 -12.408 1.00 71.88 71 PHE A N 1
ATOM 527 C CA . PHE A 1 71 ? 21.885 -2.303 -13.762 1.00 71.88 71 PHE A CA 1
ATOM 528 C C . PHE A 1 71 ? 22.214 -3.538 -14.631 1.00 71.88 71 PHE A C 1
ATOM 530 O O . PHE A 1 71 ? 22.955 -4.410 -14.169 1.00 71.88 71 PHE A O 1
ATOM 537 N N . PRO A 1 72 ? 21.702 -3.639 -15.875 1.00 78.75 72 PRO A N 1
ATOM 538 C CA . PRO A 1 72 ? 21.067 -2.587 -16.679 1.00 78.75 72 PRO A CA 1
ATOM 539 C C . PRO A 1 72 ? 19.540 -2.466 -16.527 1.00 78.75 72 PRO A C 1
ATOM 541 O O . PRO A 1 72 ? 18.930 -1.695 -17.267 1.00 78.75 72 PRO A O 1
ATOM 544 N N . ALA A 1 73 ? 18.906 -3.220 -15.624 1.00 75.62 73 ALA A N 1
ATOM 545 C CA . ALA A 1 73 ? 17.468 -3.106 -15.396 1.00 75.62 73 ALA A CA 1
ATOM 546 C C . ALA A 1 73 ? 17.141 -1.783 -14.689 1.00 75.62 73 ALA A C 1
ATOM 548 O O . ALA A 1 73 ? 17.846 -1.372 -13.762 1.00 75.62 73 ALA A O 1
ATOM 549 N N . LYS A 1 74 ? 16.074 -1.114 -15.136 1.00 77.62 74 LYS A N 1
ATOM 550 C CA . LYS A 1 74 ? 15.518 0.036 -14.420 1.00 77.62 74 LYS A CA 1
ATOM 551 C C . LYS A 1 74 ? 14.697 -0.442 -13.215 1.00 77.62 74 LYS A C 1
ATOM 553 O O . LYS A 1 74 ? 14.207 -1.571 -13.240 1.00 77.62 74 LYS A O 1
ATOM 558 N N . PRO A 1 75 ? 14.562 0.376 -12.160 1.00 73.81 75 PRO A N 1
ATOM 559 C CA . PRO A 1 75 ? 13.764 0.008 -11.003 1.00 73.81 75 PRO A CA 1
ATOM 560 C C . PRO A 1 75 ? 12.299 -0.236 -11.356 1.00 73.81 75 PRO A C 1
ATOM 562 O O . PRO A 1 75 ? 11.717 0.499 -12.151 1.00 73.81 75 PRO A O 1
ATOM 565 N N . TYR A 1 76 ? 11.676 -1.206 -10.689 1.00 67.69 76 TYR A N 1
ATOM 566 C CA . TYR A 1 76 ? 10.268 -1.559 -10.909 1.00 67.69 76 TYR A CA 1
ATOM 567 C C . TYR A 1 76 ? 9.293 -0.375 -10.797 1.00 67.69 76 TYR A C 1
ATOM 569 O O . TYR A 1 76 ? 8.328 -0.285 -11.546 1.00 67.69 76 TYR A O 1
ATOM 577 N N . TYR A 1 77 ? 9.547 0.588 -9.906 1.00 69.81 77 TYR A N 1
ATOM 578 C CA . TYR A 1 77 ? 8.688 1.775 -9.781 1.00 69.81 77 TYR A CA 1
ATOM 579 C C . TYR A 1 77 ? 8.777 2.730 -10.994 1.00 69.81 77 TYR A C 1
ATOM 581 O O . TYR A 1 77 ? 7.974 3.653 -11.105 1.00 69.81 77 TYR A O 1
ATOM 589 N N . GLU A 1 78 ? 9.731 2.514 -11.904 1.00 76.00 78 GLU A N 1
ATOM 590 C CA . GLU A 1 78 ? 9.891 3.222 -13.182 1.00 76.00 78 GLU A CA 1
ATOM 591 C C . GLU A 1 78 ? 9.369 2.395 -14.375 1.00 76.00 78 GLU A C 1
ATOM 593 O O . GLU A 1 78 ? 9.480 2.818 -15.532 1.00 76.00 78 GLU A O 1
ATOM 598 N N . ASP A 1 79 ? 8.795 1.210 -14.128 1.00 70.38 79 ASP A N 1
ATOM 599 C CA . ASP A 1 79 ? 8.214 0.333 -15.156 1.00 70.38 79 ASP A CA 1
ATOM 600 C C . ASP A 1 79 ? 6.821 0.732 -15.637 1.00 70.38 79 ASP A C 1
ATOM 602 O O . ASP A 1 79 ? 6.322 0.141 -16.596 1.00 70.38 79 ASP A O 1
ATOM 606 N N . GLY A 1 80 ? 6.257 1.811 -15.090 1.00 69.81 80 GLY A N 1
ATOM 607 C CA . GLY A 1 80 ? 4.977 2.351 -15.534 1.00 69.81 80 GLY A CA 1
ATOM 608 C C . GLY A 1 80 ? 4.942 2.598 -17.045 1.00 69.81 80 GLY A C 1
ATOM 609 O O . GLY A 1 80 ? 5.847 3.199 -17.632 1.00 69.81 80 GLY A O 1
ATOM 610 N N . ALA A 1 81 ? 3.872 2.149 -17.700 1.00 75.31 81 ALA A N 1
ATOM 611 C CA . ALA A 1 81 ? 3.663 2.363 -19.126 1.00 75.31 81 ALA A CA 1
ATOM 612 C C . ALA A 1 81 ? 2.880 3.671 -19.352 1.00 75.31 81 ALA A C 1
ATOM 614 O O . ALA A 1 81 ? 1.669 3.684 -19.123 1.00 75.31 81 ALA A O 1
ATOM 615 N N . PRO A 1 82 ? 3.477 4.761 -19.893 1.00 79.38 82 PRO A N 1
ATOM 616 C CA . PRO A 1 82 ? 2.789 6.053 -20.041 1.00 79.38 82 PRO A CA 1
ATOM 617 C C . PRO A 1 82 ? 1.468 5.952 -20.810 1.00 79.38 82 PRO A C 1
ATOM 619 O O . PRO A 1 82 ? 0.492 6.642 -20.520 1.00 79.38 82 PRO A O 1
ATOM 622 N N . SER A 1 83 ? 1.414 5.022 -21.769 1.00 79.31 83 SER A N 1
ATOM 623 C CA . SER A 1 83 ? 0.220 4.757 -22.565 1.00 79.31 83 SER A CA 1
ATOM 624 C C . SER A 1 83 ? -0.977 4.282 -21.739 1.00 79.31 83 SER A C 1
ATOM 626 O O . SER A 1 83 ? -2.083 4.322 -22.269 1.00 79.31 83 SER A O 1
ATOM 628 N N . MET A 1 84 ? -0.790 3.814 -20.500 1.00 77.00 84 MET A N 1
ATOM 629 C CA . MET A 1 84 ? -1.845 3.343 -19.599 1.00 77.00 84 MET A CA 1
ATOM 630 C C . MET A 1 84 ? -2.555 4.491 -18.874 1.00 77.00 84 MET A C 1
ATOM 632 O O . MET A 1 84 ? -3.701 4.323 -18.474 1.00 77.00 84 MET A O 1
ATOM 636 N N . TYR A 1 85 ? -1.980 5.690 -18.793 1.00 80.00 85 TYR A N 1
ATOM 637 C CA . TYR A 1 85 ? -2.553 6.799 -18.012 1.00 80.00 85 TYR A CA 1
ATOM 638 C C . TYR A 1 85 ? -3.523 7.701 -18.793 1.00 80.00 85 TYR A C 1
ATOM 640 O O . TYR A 1 85 ? -3.925 8.757 -18.316 1.00 80.00 85 TYR A O 1
ATOM 648 N N . SER A 1 86 ? -3.961 7.284 -19.986 1.00 86.94 86 SER A N 1
ATOM 649 C CA . SER A 1 86 ? -5.097 7.931 -20.659 1.00 86.94 86 SER A CA 1
ATOM 650 C C . SER A 1 86 ? -6.387 7.766 -19.841 1.00 86.94 86 SER A C 1
ATOM 652 O O . SER A 1 86 ? -6.595 6.706 -19.248 1.00 86.94 86 SER A O 1
ATOM 654 N N . ASN A 1 87 ? -7.296 8.744 -19.902 1.00 88.25 87 ASN A N 1
ATOM 655 C CA . ASN A 1 87 ? -8.583 8.703 -19.188 1.00 88.25 87 ASN A CA 1
ATOM 656 C C . ASN A 1 87 ? -9.385 7.414 -19.448 1.00 88.25 87 ASN A C 1
ATOM 658 O O . ASN A 1 87 ? -9.952 6.839 -18.524 1.00 88.25 87 ASN A O 1
ATOM 662 N N . GLU A 1 88 ? -9.406 6.933 -20.695 1.00 90.19 88 GLU A N 1
ATOM 663 C CA . GLU A 1 88 ? -10.121 5.705 -21.063 1.00 90.19 88 GLU A CA 1
ATOM 664 C C . GLU A 1 88 ? -9.538 4.475 -20.357 1.00 90.19 88 GLU A C 1
ATOM 666 O O . GLU A 1 88 ? -10.269 3.663 -19.791 1.00 90.19 88 GLU A O 1
ATOM 671 N N . LYS A 1 89 ? -8.212 4.331 -20.368 1.00 87.38 89 LYS A N 1
ATOM 672 C CA . LYS A 1 89 ? -7.549 3.191 -19.731 1.00 87.38 89 LYS A CA 1
ATOM 673 C C . LYS A 1 89 ? -7.587 3.279 -18.211 1.00 87.38 89 LYS A C 1
ATOM 675 O O . LYS A 1 89 ? -7.781 2.248 -17.581 1.00 87.38 89 LYS A O 1
ATOM 680 N N . ALA A 1 90 ? -7.488 4.476 -17.634 1.00 86.19 90 ALA A N 1
ATOM 681 C CA . ALA A 1 90 ? -7.692 4.679 -16.202 1.00 86.19 90 ALA A CA 1
ATOM 682 C C . ALA A 1 90 ? -9.094 4.220 -15.767 1.00 86.19 90 ALA A C 1
ATOM 684 O O . ALA A 1 90 ? -9.228 3.507 -14.777 1.00 86.19 90 ALA A O 1
ATOM 685 N N . ALA A 1 91 ? -10.133 4.534 -16.550 1.00 89.50 91 ALA A N 1
ATOM 686 C CA . ALA A 1 91 ? -11.486 4.044 -16.289 1.00 89.50 91 ALA A CA 1
ATOM 687 C C . ALA A 1 91 ? -11.592 2.512 -16.406 1.00 89.50 91 ALA A C 1
ATOM 689 O O . ALA A 1 91 ? -12.212 1.879 -15.553 1.00 89.50 91 ALA A O 1
ATOM 690 N N . LYS A 1 92 ? -10.959 1.906 -17.422 1.00 89.94 92 LYS A N 1
ATOM 691 C CA . LYS A 1 92 ? -10.922 0.440 -17.580 1.00 89.94 92 LYS A CA 1
ATOM 692 C C . LYS A 1 92 ? -10.229 -0.249 -16.410 1.00 89.94 92 LYS A C 1
ATOM 694 O O . LYS A 1 92 ? -10.734 -1.259 -15.940 1.00 89.94 92 LYS A O 1
ATOM 699 N N . ARG A 1 93 ? -9.109 0.293 -15.929 1.00 90.00 93 ARG A N 1
ATOM 700 C CA . ARG A 1 93 ? -8.427 -0.264 -14.759 1.00 90.00 93 ARG A CA 1
ATOM 701 C C . ARG A 1 93 ? -9.263 -0.104 -13.502 1.00 90.00 93 ARG A C 1
ATOM 703 O O . ARG A 1 93 ? -9.477 -1.085 -12.813 1.00 90.00 93 ARG A O 1
ATOM 710 N N . LYS A 1 94 ? -9.851 1.073 -13.269 1.00 90.12 94 LYS A N 1
ATOM 711 C CA . LYS A 1 94 ? -10.768 1.285 -12.140 1.00 90.12 94 LYS A CA 1
ATOM 712 C C . LYS A 1 94 ? -11.941 0.297 -12.139 1.00 90.12 94 LYS A C 1
ATOM 714 O O . LYS A 1 94 ? -12.358 -0.137 -11.075 1.00 90.12 94 LYS A O 1
ATOM 719 N N . ALA A 1 95 ? -12.446 -0.098 -13.309 1.00 92.81 95 ALA A N 1
ATOM 720 C CA . ALA A 1 95 ? -13.498 -1.110 -13.408 1.00 92.81 95 ALA A CA 1
ATOM 721 C C . ALA A 1 95 ? -13.059 -2.505 -12.918 1.00 92.81 95 ALA A C 1
ATOM 723 O O . ALA A 1 95 ? -13.907 -3.270 -12.469 1.00 92.81 95 ALA A O 1
ATOM 724 N N . LEU A 1 96 ? -11.755 -2.821 -12.926 1.00 92.81 96 LEU A N 1
ATOM 725 C CA . LEU A 1 96 ? -11.225 -4.080 -12.380 1.00 92.81 96 LEU A CA 1
ATOM 726 C C . LEU A 1 96 ? -11.466 -4.214 -10.874 1.00 92.81 96 LEU A C 1
ATOM 728 O O . LEU A 1 96 ? -11.478 -5.325 -10.359 1.00 92.81 96 LEU A O 1
ATOM 732 N N . MET A 1 97 ? -11.702 -3.107 -10.170 1.00 93.00 97 MET A N 1
ATOM 733 C CA . MET A 1 97 ? -12.058 -3.104 -8.750 1.00 93.00 97 MET A CA 1
ATOM 734 C C . MET A 1 97 ? -13.359 -3.878 -8.463 1.00 93.00 97 MET A C 1
ATOM 736 O O . MET A 1 97 ? -13.564 -4.338 -7.339 1.00 93.00 97 MET A O 1
ATOM 740 N N . GLU A 1 98 ? -14.220 -4.040 -9.473 1.00 93.56 98 GLU A N 1
ATOM 741 C CA . GLU A 1 98 ? -15.480 -4.786 -9.394 1.00 93.56 98 GLU A CA 1
ATOM 742 C C . GLU A 1 98 ? -15.347 -6.253 -9.834 1.00 93.56 98 GLU A C 1
ATOM 744 O O . GLU A 1 98 ? -16.277 -7.040 -9.647 1.00 93.56 98 GLU A O 1
ATOM 749 N N . GLU A 1 99 ? -14.206 -6.649 -10.405 1.00 96.25 99 GLU A N 1
ATOM 750 C CA . GLU A 1 99 ? -14.003 -8.019 -10.876 1.00 96.25 99 GLU A CA 1
ATOM 751 C C . GLU A 1 99 ? -13.897 -8.986 -9.688 1.00 96.25 99 GLU A C 1
ATOM 753 O O . GLU A 1 99 ? -13.048 -8.780 -8.814 1.00 96.25 99 GLU A O 1
ATOM 758 N N . PRO A 1 100 ? -14.690 -10.078 -9.639 1.00 96.69 100 PRO A N 1
ATOM 759 C CA . PRO A 1 100 ? -14.754 -10.954 -8.467 1.00 96.69 100 PRO A CA 1
ATOM 760 C C . PRO A 1 100 ? -13.394 -11.481 -8.004 1.00 96.69 100 PRO A C 1
ATOM 762 O O . PRO A 1 100 ? -13.126 -11.505 -6.807 1.00 96.69 100 PRO A O 1
ATOM 765 N N . ILE A 1 101 ? -12.518 -11.837 -8.950 1.00 94.50 101 ILE A N 1
ATOM 766 C CA . ILE A 1 101 ? -11.173 -12.343 -8.651 1.00 94.50 101 ILE A CA 1
ATOM 767 C C . ILE A 1 101 ? -10.278 -11.280 -8.001 1.00 94.50 101 ILE A C 1
ATOM 769 O O . ILE A 1 101 ? -9.482 -11.595 -7.121 1.00 94.50 101 ILE A O 1
ATOM 773 N N . VAL A 1 102 ? -10.428 -10.012 -8.393 1.00 93.06 102 VAL A N 1
ATOM 774 C CA . VAL A 1 102 ? -9.686 -8.890 -7.805 1.00 93.06 102 VAL A CA 1
ATOM 775 C C . VAL A 1 102 ? -10.224 -8.596 -6.410 1.00 93.06 102 VAL A C 1
ATOM 777 O O . VAL A 1 102 ? -9.445 -8.443 -5.471 1.00 93.06 102 VAL A O 1
ATOM 780 N N . GLN A 1 103 ? -11.549 -8.584 -6.251 1.00 95.12 103 GLN A N 1
ATOM 781 C CA . GLN A 1 103 ? -12.170 -8.383 -4.945 1.00 95.12 103 GLN A CA 1
ATOM 782 C C . GLN A 1 103 ? -11.764 -9.466 -3.943 1.00 95.12 103 GLN A C 1
ATOM 784 O O . GLN A 1 103 ? -11.472 -9.150 -2.791 1.00 95.12 103 GLN A O 1
ATOM 789 N N . GLU A 1 104 ? -11.767 -10.731 -4.367 1.00 95.94 104 GLU A N 1
ATOM 790 C CA . GLU A 1 104 ? -11.342 -11.870 -3.552 1.00 95.94 104 GLU A CA 1
ATOM 791 C C . GLU A 1 104 ? -9.871 -11.732 -3.159 1.00 95.94 104 GLU A C 1
ATOM 793 O O . GLU A 1 104 ? -9.568 -11.722 -1.970 1.00 95.94 104 GLU A O 1
ATOM 798 N N . ALA A 1 105 ? -8.979 -11.486 -4.124 1.00 94.31 105 ALA A N 1
ATOM 799 C CA . ALA A 1 105 ? -7.552 -11.328 -3.853 1.00 94.31 105 ALA A CA 1
ATOM 800 C C . ALA A 1 105 ? -7.248 -10.173 -2.881 1.00 94.31 105 ALA A C 1
ATOM 802 O O . ALA A 1 105 ? -6.442 -10.332 -1.961 1.00 94.31 105 ALA A O 1
ATOM 803 N N . ILE A 1 106 ? -7.900 -9.015 -3.040 1.00 95.12 106 ILE A N 1
ATOM 804 C CA . ILE A 1 106 ? -7.701 -7.875 -2.133 1.00 95.12 106 ILE A CA 1
ATOM 805 C C . ILE A 1 106 ? -8.265 -8.185 -0.746 1.00 95.12 106 ILE A C 1
ATOM 807 O O . ILE A 1 106 ? -7.592 -7.918 0.248 1.00 95.12 106 ILE A O 1
ATOM 811 N N . ARG A 1 107 ? -9.464 -8.774 -0.645 1.00 95.06 107 ARG A N 1
ATOM 812 C CA . ARG A 1 107 ? -10.054 -9.155 0.652 1.00 95.06 107 ARG A CA 1
ATOM 813 C C . ARG A 1 107 ? -9.203 -10.195 1.375 1.00 95.06 107 ARG A C 1
ATOM 815 O O . ARG A 1 107 ? -9.005 -10.076 2.584 1.00 95.06 107 ARG A O 1
ATOM 822 N N . ASP A 1 108 ? -8.650 -11.155 0.646 1.00 94.44 108 ASP A N 1
ATOM 823 C CA . ASP A 1 108 ? -7.715 -12.131 1.196 1.00 94.44 108 ASP A CA 1
ATOM 824 C C . ASP A 1 108 ? -6.455 -11.449 1.725 1.00 94.44 108 ASP A C 1
ATOM 826 O O . ASP A 1 108 ? -6.007 -11.750 2.834 1.00 94.44 108 ASP A O 1
ATOM 830 N N . PHE A 1 109 ? -5.927 -10.467 0.992 1.00 94.44 109 PHE A N 1
ATOM 831 C CA . PHE A 1 109 ? -4.768 -9.692 1.423 1.00 94.44 109 PHE A CA 1
ATOM 832 C C . PHE A 1 109 ? -5.059 -8.803 2.642 1.00 94.44 109 PHE A C 1
ATOM 834 O O . PHE A 1 109 ? -4.224 -8.687 3.544 1.00 94.44 109 PHE A O 1
ATOM 841 N N . MET A 1 110 ? -6.266 -8.237 2.739 1.00 95.62 110 MET A N 1
ATOM 842 C CA . MET A 1 110 ? -6.710 -7.446 3.894 1.00 95.62 110 MET A CA 1
ATOM 843 C C . MET A 1 110 ? -6.674 -8.237 5.207 1.00 95.62 110 MET A C 1
ATOM 845 O O . MET A 1 110 ? -6.518 -7.633 6.271 1.00 95.62 110 MET A O 1
ATOM 849 N N . ASN A 1 111 ? -6.738 -9.573 5.162 1.00 94.19 111 ASN A N 1
ATOM 850 C CA . ASN A 1 111 ? -6.603 -10.401 6.361 1.00 94.19 111 ASN A CA 1
ATOM 851 C C . ASN A 1 111 ? -5.261 -10.184 7.079 1.00 94.19 111 ASN A C 1
ATOM 853 O O . ASN A 1 111 ? -5.209 -10.337 8.295 1.00 94.19 111 ASN A O 1
ATOM 857 N N . LEU A 1 112 ? -4.200 -9.746 6.387 1.00 93.81 112 LEU A N 1
ATOM 858 C CA . LEU A 1 112 ? -2.906 -9.426 7.011 1.00 93.81 112 LEU A CA 1
ATOM 859 C C . LEU A 1 112 ? -2.953 -8.213 7.952 1.00 93.81 112 LEU A C 1
ATOM 861 O O . LEU A 1 112 ? -2.073 -8.055 8.800 1.00 93.81 112 LEU A O 1
ATOM 865 N N . PHE A 1 113 ? -3.966 -7.355 7.814 1.00 94.81 113 PHE A N 1
ATOM 866 C CA . PHE A 1 113 ? -4.130 -6.148 8.622 1.00 94.81 113 PHE A CA 1
ATOM 867 C C . PHE A 1 113 ? -4.933 -6.391 9.905 1.00 94.81 113 PHE A C 1
ATOM 869 O O . PHE A 1 113 ? -5.090 -5.463 10.692 1.00 94.81 113 PHE A O 1
ATOM 876 N N . HIS A 1 114 ? -5.441 -7.611 10.130 1.00 90.00 114 HIS A N 1
ATOM 877 C CA . HIS A 1 114 ? -6.179 -7.995 11.342 1.00 90.00 114 HIS A CA 1
ATOM 878 C C . HIS A 1 114 ? -7.204 -6.932 11.783 1.00 90.00 114 HIS A C 1
ATOM 880 O O . HIS A 1 114 ? -7.099 -6.372 12.879 1.00 90.00 114 HIS A O 1
ATOM 886 N N . LEU A 1 115 ? -8.174 -6.623 10.913 1.00 89.88 115 LEU A N 1
ATOM 887 C CA . LEU A 1 115 ? -9.185 -5.602 11.193 1.00 89.88 115 LEU A CA 1
ATOM 888 C C . LEU A 1 115 ? -9.842 -5.842 12.558 1.00 89.88 115 LEU A C 1
ATOM 890 O O . LEU A 1 115 ? -10.184 -6.970 12.920 1.00 89.88 115 LEU A O 1
ATOM 894 N N . THR A 1 116 ? -10.053 -4.763 13.308 1.00 91.12 116 THR A N 1
ATOM 895 C CA . THR A 1 116 ? -10.758 -4.843 14.594 1.00 91.12 116 THR A CA 1
ATOM 896 C C . THR A 1 116 ? -12.231 -5.221 14.394 1.00 91.12 116 THR A C 1
ATOM 898 O O . THR A 1 116 ? -12.762 -5.179 13.282 1.00 91.12 116 THR A O 1
ATOM 901 N N . SER A 1 117 ? -12.951 -5.497 15.486 1.00 90.94 117 SER A N 1
ATOM 902 C CA . SER A 1 117 ? -14.401 -5.744 15.446 1.00 90.94 117 SER A CA 1
ATOM 903 C C . SER A 1 117 ? -15.208 -4.597 14.820 1.00 90.94 117 SER A C 1
ATOM 905 O O . SER A 1 117 ? -16.319 -4.820 14.354 1.00 90.94 117 SER A O 1
ATOM 907 N N . GLN A 1 118 ? -14.658 -3.379 14.803 1.00 91.94 118 GLN A N 1
ATOM 908 C CA . GLN A 1 118 ? -15.265 -2.200 14.177 1.00 91.94 118 GLN A CA 1
ATOM 909 C C . GLN A 1 118 ? -14.888 -2.037 12.698 1.00 91.94 118 GLN A C 1
ATOM 911 O O . GLN A 1 118 ? -15.222 -1.016 12.106 1.00 91.94 118 GLN A O 1
ATOM 916 N N . LYS A 1 119 ? -14.200 -3.016 12.096 1.00 94.81 119 LYS A N 1
ATOM 917 C CA . LYS A 1 119 ? -13.761 -2.971 10.693 1.00 94.81 119 LYS A CA 1
ATOM 918 C C . LYS A 1 119 ? -12.856 -1.772 10.387 1.00 94.81 119 LYS A C 1
ATOM 920 O O . LYS A 1 119 ? -12.945 -1.152 9.331 1.00 94.81 119 LYS A O 1
ATOM 925 N N . ILE A 1 120 ? -11.964 -1.470 11.329 1.00 94.94 120 ILE A N 1
ATOM 926 C CA . ILE A 1 120 ? -10.942 -0.426 11.204 1.00 94.94 120 ILE A CA 1
ATOM 927 C C . ILE A 1 120 ? -9.539 -0.996 11.416 1.00 94.94 120 ILE A C 1
ATOM 929 O O . ILE A 1 120 ? -9.366 -1.984 12.140 1.00 94.94 120 ILE A O 1
ATOM 933 N N . VAL A 1 121 ? -8.556 -0.326 10.821 1.00 96.19 121 VAL A N 1
ATOM 934 C CA . VAL A 1 121 ? -7.117 -0.562 10.962 1.00 96.19 121 VAL A CA 1
AT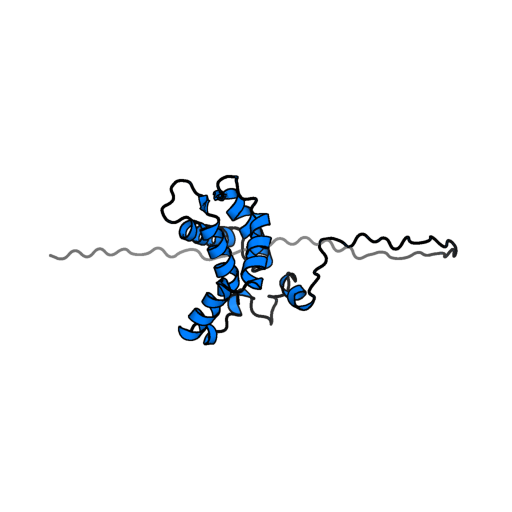OM 935 C C . VAL A 1 121 ? -6.472 0.667 11.586 1.00 96.19 121 VAL A C 1
ATOM 937 O O . VAL A 1 121 ? -6.750 1.796 11.184 1.00 96.19 121 VAL A O 1
ATOM 940 N N . THR A 1 122 ? -5.616 0.456 12.584 1.00 95.06 122 THR A N 1
ATOM 941 C CA . THR A 1 122 ? -4.851 1.538 13.210 1.00 95.06 122 THR A CA 1
ATOM 942 C C . THR A 1 122 ? -3.640 1.905 12.364 1.00 95.06 122 THR A C 1
ATOM 944 O O . THR A 1 122 ? -3.105 1.077 11.621 1.00 95.06 122 THR A O 1
ATOM 947 N N . ARG A 1 123 ? -3.154 3.134 12.539 1.00 95.25 123 ARG A N 1
ATOM 948 C CA . ARG A 1 123 ? -1.912 3.608 11.925 1.00 95.25 123 ARG A CA 1
ATOM 949 C C . ARG A 1 123 ? -0.742 2.634 12.065 1.00 95.25 123 ARG A C 1
ATOM 951 O O . ARG A 1 123 ? -0.102 2.312 11.071 1.00 95.25 123 ARG A O 1
ATOM 958 N N . ASP A 1 124 ? -0.498 2.113 13.264 1.00 95.31 124 ASP A N 1
ATOM 959 C CA . ASP A 1 124 ? 0.637 1.216 13.517 1.00 95.31 124 ASP A CA 1
ATOM 960 C C . ASP A 1 124 ? 0.576 -0.063 12.675 1.00 95.31 124 ASP A C 1
ATOM 962 O O . ASP A 1 124 ? 1.587 -0.513 12.131 1.00 95.31 124 ASP A O 1
ATOM 966 N N . VAL A 1 125 ? -0.617 -0.650 12.540 1.00 95.50 125 VAL A N 1
ATOM 967 C CA . VAL A 1 125 ? -0.806 -1.863 11.739 1.00 95.50 125 VAL A CA 1
ATOM 968 C C . VAL A 1 125 ? -0.661 -1.551 10.254 1.00 95.50 125 VAL A C 1
ATOM 970 O O . VAL A 1 125 ? 0.030 -2.289 9.551 1.00 95.50 125 VAL A O 1
ATOM 973 N N . TYR A 1 126 ? -1.239 -0.437 9.800 1.00 96.38 126 TYR A N 1
ATOM 974 C CA . TYR A 1 126 ? -1.092 0.037 8.427 1.00 96.38 126 TYR A CA 1
ATOM 975 C C . TYR A 1 126 ? 0.387 0.194 8.053 1.00 96.38 126 TYR A C 1
ATOM 977 O O . TYR A 1 126 ? 0.866 -0.454 7.123 1.00 96.38 126 TYR A O 1
ATOM 985 N N . PHE A 1 127 ? 1.142 0.964 8.841 1.00 96.31 127 PHE A N 1
ATOM 986 C CA . PHE A 1 127 ? 2.566 1.211 8.607 1.00 96.31 127 PHE A CA 1
ATOM 987 C C . PHE A 1 127 ? 3.377 -0.081 8.622 1.00 96.31 127 PHE A C 1
ATOM 989 O O . PHE A 1 127 ? 4.196 -0.309 7.735 1.00 96.31 127 PHE A O 1
ATOM 996 N N . LYS A 1 128 ? 3.138 -0.961 9.599 1.00 95.88 128 LYS A N 1
ATOM 997 C CA . LYS A 1 128 ? 3.866 -2.229 9.710 1.00 95.88 128 LYS A CA 1
ATOM 998 C C . LYS A 1 128 ? 3.722 -3.094 8.458 1.00 95.88 128 LYS A C 1
ATOM 1000 O O . LYS A 1 128 ? 4.695 -3.735 8.059 1.00 95.88 128 LYS A O 1
ATOM 1005 N N . VAL A 1 129 ? 2.528 -3.161 7.873 1.00 95.94 129 VAL A N 1
ATOM 1006 C CA . VAL A 1 129 ? 2.292 -3.957 6.661 1.00 95.94 129 VAL A CA 1
ATOM 1007 C C . VAL A 1 129 ? 2.849 -3.238 5.430 1.00 95.94 129 VAL A C 1
ATOM 1009 O O . VAL A 1 129 ? 3.611 -3.845 4.679 1.00 95.94 129 VAL A O 1
ATOM 1012 N N . PHE A 1 130 ? 2.568 -1.944 5.262 1.00 95.06 130 PHE A N 1
ATOM 1013 C CA . PHE A 1 130 ? 3.037 -1.172 4.107 1.00 95.06 130 PHE A CA 1
ATOM 1014 C C . PHE A 1 130 ? 4.564 -1.029 4.045 1.00 95.06 130 PHE A C 1
ATOM 1016 O O . PHE A 1 130 ? 5.116 -1.046 2.949 1.00 95.06 130 PHE A O 1
ATOM 1023 N N . ILE A 1 131 ? 5.275 -0.986 5.179 1.00 94.31 131 ILE A N 1
ATOM 1024 C CA . ILE A 1 131 ? 6.750 -0.998 5.191 1.00 94.31 131 ILE A CA 1
ATOM 1025 C C . ILE A 1 131 ? 7.275 -2.293 4.571 1.00 94.31 131 ILE A C 1
ATOM 1027 O O . ILE A 1 131 ? 8.173 -2.251 3.735 1.00 94.31 131 ILE A O 1
ATOM 1031 N N . LYS A 1 132 ? 6.698 -3.445 4.932 1.00 92.88 132 LYS A N 1
ATOM 1032 C CA . LYS A 1 132 ? 7.122 -4.740 4.377 1.00 92.88 132 LYS A CA 1
ATOM 1033 C C . LYS A 1 132 ? 6.870 -4.817 2.877 1.00 92.88 132 LYS A C 1
ATOM 1035 O O . LYS A 1 132 ? 7.734 -5.273 2.138 1.00 92.88 132 LYS A O 1
ATOM 1040 N N . ILE A 1 133 ? 5.704 -4.348 2.432 1.00 92.00 133 ILE A N 1
ATOM 1041 C CA . ILE A 1 133 ? 5.376 -4.255 1.006 1.00 92.00 133 ILE A CA 1
ATOM 1042 C C . ILE A 1 133 ? 6.393 -3.351 0.303 1.00 92.00 133 ILE A C 1
ATOM 1044 O O . ILE A 1 133 ? 6.989 -3.748 -0.694 1.00 92.00 133 ILE A O 1
ATOM 1048 N N . GLY A 1 134 ? 6.641 -2.163 0.850 1.00 90.12 134 GLY A N 1
ATOM 1049 C CA . GLY A 1 134 ? 7.581 -1.197 0.301 1.00 90.12 134 GLY A CA 1
ATOM 1050 C C . GLY A 1 134 ? 9.004 -1.732 0.180 1.00 90.12 134 GLY A C 1
ATOM 1051 O O . GLY A 1 134 ? 9.639 -1.515 -0.842 1.00 90.12 134 GLY A O 1
ATOM 1052 N N . GLN A 1 135 ? 9.480 -2.500 1.160 1.00 89.38 135 GLN A N 1
ATOM 1053 C CA . GLN A 1 135 ? 10.793 -3.153 1.110 1.00 89.38 135 GLN A CA 1
ATOM 1054 C C . GLN A 1 135 ? 10.890 -4.220 0.010 1.00 89.38 135 GLN A C 1
ATOM 1056 O O . GLN A 1 135 ? 11.961 -4.417 -0.556 1.00 89.38 135 GLN A O 1
ATOM 1061 N N . ILE A 1 136 ? 9.786 -4.897 -0.316 1.00 87.88 136 ILE A N 1
ATOM 1062 C CA . ILE A 1 136 ? 9.734 -5.871 -1.418 1.00 87.88 136 ILE A CA 1
ATOM 1063 C C . ILE A 1 136 ? 9.685 -5.146 -2.769 1.00 87.88 136 ILE A C 1
ATOM 1065 O O . ILE A 1 136 ? 10.375 -5.521 -3.717 1.00 87.88 136 ILE A O 1
ATOM 1069 N N . LEU A 1 137 ? 8.868 -4.096 -2.874 1.00 85.88 137 LEU A N 1
ATOM 1070 C CA . LEU A 1 137 ? 8.661 -3.380 -4.133 1.00 85.88 137 LEU A CA 1
ATOM 1071 C C . LEU A 1 137 ? 9.800 -2.405 -4.457 1.00 85.88 137 LEU A C 1
ATOM 1073 O O . LEU A 1 137 ? 10.097 -2.204 -5.633 1.00 85.88 137 LEU A O 1
ATOM 1077 N N . ARG A 1 138 ? 10.463 -1.837 -3.444 1.00 86.88 138 ARG A N 1
ATOM 1078 C CA . ARG A 1 138 ? 11.587 -0.895 -3.560 1.00 86.88 138 ARG A CA 1
ATOM 1079 C C . ARG A 1 138 ? 12.741 -1.275 -2.616 1.00 86.88 138 ARG A C 1
ATOM 1081 O O . ARG A 1 138 ? 13.021 -0.556 -1.658 1.00 86.88 138 ARG A O 1
ATOM 1088 N N . PRO A 1 139 ? 13.460 -2.376 -2.889 1.00 85.69 139 PRO A N 1
ATOM 1089 C CA . PRO A 1 139 ? 14.484 -2.908 -1.981 1.00 85.69 139 PRO A CA 1
ATOM 1090 C C . PRO A 1 139 ? 15.682 -1.974 -1.747 1.00 85.69 139 PRO A C 1
ATOM 1092 O O . PRO A 1 139 ? 16.436 -2.180 -0.802 1.00 85.69 139 PRO A O 1
ATOM 1095 N N . LYS A 1 140 ? 15.867 -0.955 -2.596 1.00 85.44 140 LYS A N 1
ATOM 1096 C CA . LYS A 1 140 ? 16.955 0.033 -2.510 1.00 85.44 140 LYS A CA 1
ATOM 1097 C C . LYS A 1 140 ? 16.518 1.388 -1.947 1.00 85.44 140 LYS A C 1
ATOM 1099 O O . LYS A 1 140 ? 17.319 2.312 -1.923 1.00 85.44 140 LYS A O 1
ATOM 1104 N N . THR A 1 141 ? 15.248 1.547 -1.576 1.00 87.44 141 THR A N 1
ATOM 1105 C CA . THR A 1 141 ? 14.773 2.797 -0.976 1.00 87.44 141 THR A CA 1
ATOM 1106 C C . THR A 1 141 ? 15.144 2.830 0.499 1.00 87.44 141 THR A C 1
ATOM 1108 O O . THR A 1 141 ? 14.858 1.888 1.238 1.00 87.44 141 THR A O 1
ATOM 1111 N N . GLU A 1 142 ? 15.746 3.939 0.923 1.00 91.38 142 GLU A N 1
ATOM 1112 C CA . GLU A 1 142 ? 16.100 4.168 2.319 1.00 91.38 142 GLU A CA 1
ATOM 1113 C C . GLU A 1 142 ? 14.864 4.136 3.223 1.00 91.38 142 GLU A C 1
ATOM 1115 O O . GLU A 1 142 ? 13.771 4.582 2.857 1.00 91.38 142 GLU A O 1
ATOM 1120 N N . ALA A 1 143 ? 15.036 3.615 4.439 1.00 91.38 143 ALA A N 1
ATOM 1121 C CA . ALA A 1 143 ? 13.922 3.388 5.358 1.00 91.38 143 ALA A CA 1
ATOM 1122 C C . ALA A 1 143 ? 13.157 4.680 5.696 1.00 91.38 143 ALA A C 1
ATOM 1124 O O . ALA A 1 143 ? 11.936 4.646 5.849 1.00 91.38 143 ALA A O 1
ATOM 1125 N N . GLU A 1 144 ? 13.857 5.811 5.799 1.00 93.62 144 GLU A N 1
ATOM 1126 C CA . GLU A 1 144 ? 13.258 7.118 6.084 1.00 93.62 144 GLU A CA 1
ATOM 1127 C C . GLU A 1 144 ? 12.368 7.606 4.940 1.00 93.62 144 GLU A C 1
ATOM 1129 O O . GLU A 1 144 ? 11.264 8.095 5.179 1.00 93.62 144 GLU A O 1
ATOM 1134 N N . ASP A 1 145 ? 12.808 7.436 3.696 1.00 93.38 145 ASP A N 1
ATOM 1135 C CA . ASP A 1 145 ? 12.035 7.852 2.528 1.00 93.38 145 ASP A CA 1
ATOM 1136 C C . ASP A 1 145 ? 10.830 6.943 2.312 1.00 93.38 145 ASP A C 1
ATOM 1138 O O . ASP A 1 145 ? 9.732 7.425 2.027 1.00 93.38 145 ASP A O 1
ATOM 1142 N N . LEU A 1 146 ? 10.986 5.640 2.555 1.00 92.56 146 LEU A N 1
ATOM 1143 C CA . LEU A 1 146 ? 9.855 4.723 2.535 1.00 92.56 146 LEU A CA 1
ATOM 1144 C C . LEU A 1 146 ? 8.812 5.084 3.606 1.00 92.56 146 LEU A C 1
ATOM 1146 O O . LEU A 1 146 ? 7.613 5.063 3.331 1.00 92.56 146 LEU A O 1
ATOM 1150 N N . GLN A 1 147 ? 9.244 5.465 4.811 1.00 94.62 147 GLN A N 1
ATOM 1151 C CA . GLN A 1 147 ? 8.332 5.919 5.864 1.00 94.62 147 GLN A CA 1
ATOM 1152 C C . GLN A 1 147 ? 7.596 7.209 5.492 1.00 94.62 147 GLN A C 1
ATOM 1154 O O . GLN A 1 147 ? 6.408 7.322 5.799 1.00 94.62 147 GLN A O 1
ATOM 1159 N N . LYS A 1 148 ? 8.262 8.166 4.830 1.00 95.50 148 LYS A N 1
ATOM 1160 C CA . LYS A 1 148 ? 7.616 9.396 4.339 1.00 95.50 148 LYS A CA 1
ATOM 1161 C C . LYS A 1 148 ? 6.519 9.072 3.326 1.00 95.50 148 LYS A C 1
ATOM 1163 O O . LYS A 1 148 ? 5.394 9.522 3.516 1.00 95.50 148 LYS A O 1
ATOM 1168 N N . LEU A 1 149 ? 6.811 8.226 2.335 1.00 92.44 149 LEU A N 1
ATOM 1169 C CA . LEU A 1 149 ? 5.835 7.800 1.322 1.00 92.44 149 LEU A CA 1
ATOM 1170 C C . LEU A 1 149 ? 4.611 7.128 1.956 1.00 92.44 149 LEU A C 1
ATOM 1172 O O . LEU A 1 149 ? 3.474 7.505 1.687 1.00 92.44 149 LEU A O 1
ATOM 1176 N N . ILE A 1 150 ? 4.837 6.178 2.866 1.00 94.50 150 ILE A N 1
ATOM 1177 C CA . ILE A 1 150 ? 3.747 5.468 3.554 1.00 94.50 150 ILE A CA 1
ATOM 1178 C C . ILE A 1 150 ? 2.930 6.423 4.426 1.00 94.50 150 ILE A C 1
ATOM 1180 O O . ILE A 1 150 ? 1.716 6.265 4.545 1.00 94.50 150 ILE A O 1
ATOM 1184 N N . LYS A 1 151 ? 3.576 7.421 5.039 1.00 95.38 151 LYS A N 1
ATOM 1185 C CA . LYS A 1 151 ? 2.883 8.447 5.815 1.00 95.38 151 LYS A CA 1
ATOM 1186 C C . LYS A 1 151 ? 1.997 9.320 4.932 1.00 95.38 151 LYS A C 1
ATOM 1188 O O . LYS A 1 151 ? 0.868 9.589 5.325 1.00 95.38 151 LYS A O 1
ATOM 1193 N N . GLU A 1 152 ? 2.483 9.750 3.775 1.00 94.06 152 GLU A N 1
ATOM 1194 C CA . GLU A 1 152 ? 1.693 10.532 2.818 1.00 94.06 152 GLU A CA 1
ATOM 1195 C C . GLU A 1 152 ? 0.472 9.748 2.317 1.00 94.06 152 GLU A C 1
ATOM 1197 O O . GLU A 1 152 ? -0.630 10.299 2.270 1.00 94.06 152 GLU A O 1
ATOM 1202 N N . ASP A 1 153 ? 0.643 8.457 2.020 1.00 93.50 153 ASP A N 1
ATOM 1203 C CA . ASP A 1 153 ? -0.462 7.564 1.656 1.00 93.50 153 ASP A CA 1
ATOM 1204 C C . ASP A 1 153 ? -1.464 7.416 2.806 1.00 93.50 153 ASP A C 1
ATOM 1206 O O . ASP A 1 153 ? -2.663 7.618 2.619 1.00 93.50 153 ASP A O 1
ATOM 1210 N N . PHE A 1 154 ? -0.980 7.156 4.023 1.00 95.38 154 PHE A N 1
ATOM 1211 C CA . PHE A 1 154 ? -1.847 7.044 5.192 1.00 95.38 154 PHE A CA 1
ATOM 1212 C C . PHE A 1 154 ? -2.632 8.330 5.460 1.00 95.38 154 PHE A C 1
ATOM 1214 O O . PHE A 1 154 ? -3.825 8.262 5.735 1.00 95.38 154 PHE A O 1
ATOM 1221 N N . ASP A 1 155 ? -1.994 9.499 5.393 1.00 94.81 155 ASP A N 1
ATOM 1222 C CA . ASP A 1 155 ? -2.657 10.778 5.657 1.00 94.81 155 ASP A CA 1
ATOM 1223 C C . ASP A 1 155 ? -3.748 11.058 4.611 1.00 94.81 155 ASP A C 1
ATOM 1225 O O . ASP A 1 155 ? -4.838 11.528 4.959 1.00 94.81 155 ASP A O 1
ATOM 1229 N N . ARG A 1 156 ? -3.496 10.712 3.340 1.00 93.50 156 ARG A N 1
ATOM 1230 C CA . ARG A 1 156 ? -4.489 10.791 2.260 1.00 93.50 156 ARG A CA 1
ATOM 1231 C C . ARG A 1 156 ? -5.681 9.874 2.533 1.00 93.50 156 ARG A C 1
ATOM 1233 O O . ARG A 1 156 ? -6.827 10.323 2.451 1.00 93.50 156 ARG A O 1
ATOM 1240 N N . ASP A 1 157 ? -5.418 8.630 2.914 1.00 93.50 157 ASP A N 1
ATOM 1241 C CA . ASP A 1 157 ? -6.452 7.619 3.138 1.00 93.50 157 ASP A CA 1
ATOM 1242 C C . ASP A 1 157 ? -7.245 7.885 4.421 1.00 93.50 157 ASP A C 1
ATOM 1244 O O . ASP A 1 157 ? -8.474 7.772 4.451 1.00 93.50 157 ASP A O 1
ATOM 1248 N N . ASN A 1 158 ? -6.575 8.316 5.488 1.00 93.12 158 ASN A N 1
ATOM 1249 C CA . ASN A 1 158 ? -7.190 8.722 6.749 1.00 93.12 158 ASN A CA 1
ATOM 1250 C C . ASN A 1 158 ? -8.082 9.956 6.531 1.00 93.12 158 ASN A C 1
ATOM 1252 O O . ASN A 1 158 ? -9.210 10.018 7.041 1.00 93.12 158 ASN A O 1
ATOM 1256 N N . GLY A 1 159 ? -7.647 10.887 5.678 1.00 89.00 159 GLY A N 1
ATOM 1257 C CA . GLY A 1 159 ? -8.340 12.139 5.399 1.00 89.00 159 GLY A CA 1
ATOM 1258 C C . GLY A 1 159 ? -8.462 12.984 6.668 1.00 89.00 159 GLY A C 1
ATOM 1259 O O . GLY A 1 159 ? -7.514 13.126 7.430 1.00 89.00 159 GLY A O 1
ATOM 1260 N N . ASN A 1 160 ? -9.659 13.508 6.946 1.00 86.56 160 ASN A N 1
ATOM 1261 C CA . ASN A 1 160 ? -9.910 14.341 8.134 1.00 86.56 160 ASN A CA 1
ATOM 1262 C C . ASN A 1 160 ? -10.236 13.535 9.411 1.00 86.56 160 ASN A C 1
ATOM 1264 O O . ASN A 1 160 ? -10.810 14.083 10.355 1.00 86.56 160 ASN A O 1
ATOM 1268 N N . ASN A 1 161 ? -9.950 12.230 9.442 1.00 87.94 161 ASN A N 1
ATOM 1269 C CA . ASN A 1 161 ? -10.250 11.392 10.601 1.00 87.94 161 ASN A CA 1
ATOM 1270 C C . ASN A 1 161 ? -9.250 11.651 11.742 1.00 87.94 161 ASN A C 1
ATOM 1272 O O . ASN A 1 161 ? -8.064 11.370 11.630 1.00 87.94 161 ASN A O 1
ATOM 1276 N N . GLN A 1 162 ? -9.750 12.144 12.875 1.00 86.88 162 GLN A N 1
ATOM 1277 C CA . GLN A 1 162 ? -8.929 12.464 14.050 1.00 86.88 162 GLN A CA 1
ATOM 1278 C C . GLN A 1 162 ? -8.462 11.232 14.838 1.00 86.88 162 GLN A C 1
ATOM 1280 O O . GLN A 1 162 ? -7.669 11.364 15.764 1.00 86.88 162 GLN A O 1
ATOM 1285 N N . GLN A 1 163 ? -8.985 10.046 14.523 1.00 87.62 163 GLN A N 1
ATOM 1286 C CA . GLN A 1 163 ? -8.681 8.814 15.249 1.00 87.62 163 GLN A CA 1
ATOM 1287 C C . GLN A 1 163 ? -7.458 8.067 14.699 1.00 87.62 163 GLN A C 1
ATOM 1289 O O . GLN A 1 163 ? -7.170 6.988 15.209 1.00 87.62 163 GLN A O 1
ATOM 1294 N N . ASP A 1 164 ? -6.771 8.585 13.671 1.00 93.12 164 ASP A N 1
ATOM 1295 C CA . ASP A 1 164 ? -5.639 7.917 13.002 1.00 93.12 164 ASP A CA 1
ATOM 1296 C C . ASP A 1 164 ? -5.961 6.447 12.652 1.00 93.12 164 ASP A C 1
ATOM 1298 O O . ASP A 1 164 ? -5.221 5.504 12.964 1.00 93.12 164 ASP A O 1
ATOM 1302 N N . THR A 1 165 ? -7.116 6.244 12.011 1.00 95.00 165 THR A N 1
ATOM 1303 C CA . THR A 1 165 ? -7.635 4.923 11.634 1.00 95.00 165 THR A CA 1
ATOM 1304 C C . THR A 1 165 ? -8.202 4.913 10.220 1.00 95.00 165 THR A C 1
ATOM 1306 O O . THR A 1 165 ? -8.826 5.869 9.755 1.00 95.00 165 THR A O 1
ATOM 1309 N N . ILE A 1 166 ? -8.036 3.779 9.547 1.00 96.19 166 ILE A N 1
ATOM 1310 C CA . ILE A 1 166 ? -8.536 3.526 8.196 1.00 96.19 166 ILE A CA 1
ATOM 1311 C C . ILE A 1 166 ? -9.697 2.534 8.279 1.00 96.19 166 ILE A C 1
ATOM 1313 O O . ILE A 1 166 ? -9.592 1.511 8.955 1.00 96.19 166 ILE A O 1
ATOM 1317 N N . THR A 1 167 ? -10.815 2.824 7.612 1.00 95.88 167 THR A N 1
ATOM 1318 C CA . THR A 1 167 ? -11.952 1.895 7.512 1.00 95.88 167 THR A CA 1
ATOM 1319 C C . THR A 1 167 ? -11.657 0.765 6.526 1.00 95.88 167 THR A C 1
ATOM 1321 O O . THR A 1 167 ? -10.816 0.911 5.644 1.00 95.88 167 THR A O 1
ATOM 1324 N N . GLU A 1 168 ? -12.378 -0.350 6.628 1.00 95.88 168 GLU A N 1
ATOM 1325 C CA . GLU A 1 168 ? -12.289 -1.480 5.687 1.00 95.88 168 GLU A CA 1
ATOM 1326 C C . GLU A 1 168 ? -12.419 -1.041 4.218 1.00 95.88 168 GLU A C 1
ATOM 1328 O O . GLU A 1 168 ? -11.611 -1.436 3.385 1.00 95.88 168 GLU A O 1
ATOM 1333 N N . GLU A 1 169 ? -13.375 -0.161 3.909 1.00 94.94 169 GLU A N 1
ATOM 1334 C CA . GLU A 1 169 ? -13.587 0.383 2.558 1.00 94.94 169 GLU A CA 1
ATOM 1335 C C . GLU A 1 169 ? -12.396 1.211 2.054 1.00 94.94 169 GLU A C 1
ATOM 1337 O O . GLU A 1 169 ? -11.970 1.081 0.903 1.00 94.94 169 GLU A O 1
ATOM 1342 N N . LYS A 1 170 ? -11.832 2.054 2.926 1.00 95.50 170 LYS A N 1
ATOM 1343 C CA . LYS A 1 170 ? -10.664 2.864 2.586 1.00 95.50 170 LYS A CA 1
ATOM 1344 C C . LYS A 1 170 ? -9.440 1.984 2.389 1.00 95.50 170 LYS A C 1
ATOM 1346 O O . LYS A 1 170 ? -8.785 2.128 1.373 1.00 95.50 170 LYS A O 1
ATOM 1351 N N . LEU A 1 171 ? -9.209 1.008 3.270 1.00 96.44 171 LEU A N 1
ATOM 1352 C CA . LEU A 1 171 ? -8.116 0.046 3.123 1.00 96.44 171 LEU A CA 1
ATOM 1353 C C . LEU A 1 171 ? -8.228 -0.746 1.816 1.00 96.44 171 LEU A C 1
ATOM 1355 O O . LEU A 1 171 ? -7.226 -0.939 1.135 1.00 96.44 171 LEU A O 1
ATOM 1359 N N . TYR A 1 172 ? -9.434 -1.192 1.457 1.00 96.00 172 TYR A N 1
ATOM 1360 C CA . TYR A 1 172 ? -9.677 -1.864 0.182 1.00 96.00 172 TYR A CA 1
ATOM 1361 C C . TYR A 1 172 ? -9.271 -0.972 -1.001 1.00 96.00 172 TYR A C 1
ATOM 1363 O O . TYR A 1 172 ? -8.569 -1.421 -1.906 1.00 96.00 172 TYR A O 1
ATOM 1371 N N . SER A 1 173 ? -9.659 0.306 -0.959 1.00 94.69 173 SER A N 1
ATOM 1372 C CA . SER A 1 173 ? -9.292 1.293 -1.980 1.00 94.69 173 SER A CA 1
ATOM 1373 C C . SER A 1 173 ? -7.779 1.535 -2.022 1.00 94.69 173 SER A C 1
ATOM 137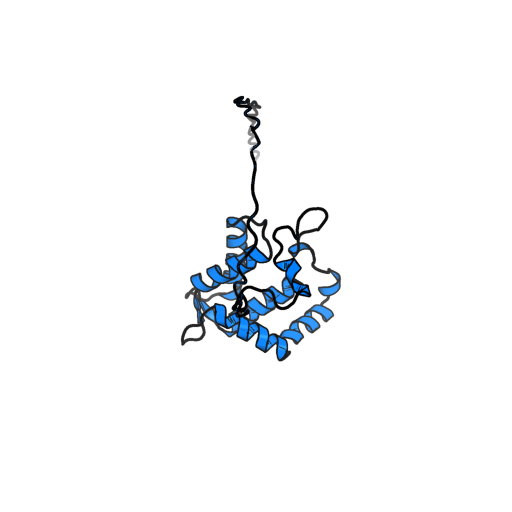5 O O . SER A 1 173 ? -7.198 1.467 -3.100 1.00 94.69 173 SER A O 1
ATOM 1377 N N . SER A 1 174 ? -7.124 1.705 -0.869 1.00 94.56 174 SER A N 1
ATOM 1378 C CA . SER A 1 174 ? -5.668 1.874 -0.756 1.00 94.56 174 SER A CA 1
ATOM 1379 C C . SER A 1 174 ? -4.897 0.698 -1.353 1.00 94.56 174 SER A C 1
ATOM 1381 O O . SER A 1 174 ? -3.913 0.885 -2.061 1.00 94.56 174 SER A O 1
ATOM 1383 N N . LEU A 1 175 ? -5.338 -0.535 -1.082 1.00 94.69 175 LEU A N 1
ATOM 1384 C CA . LEU A 1 175 ? -4.702 -1.744 -1.610 1.00 94.69 175 LEU A CA 1
ATOM 1385 C C . LEU A 1 175 ? -4.922 -1.897 -3.118 1.00 94.69 175 LEU A C 1
ATOM 1387 O O . LEU A 1 175 ? -4.014 -2.339 -3.822 1.00 94.69 175 LEU A O 1
ATOM 1391 N N . PHE A 1 176 ? -6.096 -1.508 -3.621 1.00 93.88 176 PHE A N 1
ATOM 1392 C CA . PHE A 1 176 ? -6.342 -1.450 -5.058 1.00 93.88 176 PHE A CA 1
ATOM 1393 C C . PHE A 1 176 ? -5.455 -0.395 -5.731 1.00 93.88 176 PHE A C 1
ATOM 1395 O O . PHE A 1 176 ? -4.827 -0.692 -6.741 1.00 93.88 176 PHE A O 1
ATOM 1402 N N . GLU A 1 177 ? -5.354 0.812 -5.168 1.00 89.88 177 GLU A N 1
ATOM 1403 C CA . GLU A 1 177 ? -4.479 1.876 -5.680 1.00 89.88 177 GLU A CA 1
ATOM 1404 C C . GLU A 1 177 ? -3.005 1.465 -5.651 1.00 89.88 177 GLU A C 1
ATOM 1406 O O . GLU A 1 177 ? -2.285 1.705 -6.617 1.00 89.88 177 GLU A O 1
ATOM 1411 N N . LEU A 1 178 ? -2.561 0.787 -4.590 1.00 89.44 178 LEU A N 1
ATOM 1412 C CA . LEU A 1 178 ? -1.225 0.203 -4.503 1.00 89.44 178 LEU A CA 1
ATOM 1413 C C . LEU A 1 178 ? -0.973 -0.804 -5.635 1.00 89.44 178 LEU A C 1
ATOM 1415 O O . LEU A 1 178 ? 0.123 -0.833 -6.181 1.00 89.44 178 LEU A O 1
ATOM 1419 N N . ALA A 1 179 ? -1.960 -1.618 -6.009 1.00 85.44 179 ALA A N 1
ATOM 1420 C CA . ALA A 1 179 ? -1.825 -2.506 -7.159 1.00 85.44 179 ALA A CA 1
ATOM 1421 C C . ALA A 1 179 ? -1.859 -1.726 -8.489 1.00 85.44 179 ALA A C 1
ATOM 1423 O O . ALA A 1 179 ? -1.028 -1.976 -9.353 1.00 85.44 179 ALA A O 1
ATOM 1424 N N . ASP A 1 180 ? -2.769 -0.759 -8.654 1.00 80.62 180 ASP A N 1
ATOM 1425 C CA . ASP A 1 180 ? -2.970 -0.019 -9.912 1.00 80.62 180 ASP A CA 1
ATOM 1426 C C . ASP A 1 180 ? -1.817 0.927 -10.260 1.00 80.62 180 ASP A C 1
ATOM 1428 O O . ASP A 1 180 ? -1.435 1.042 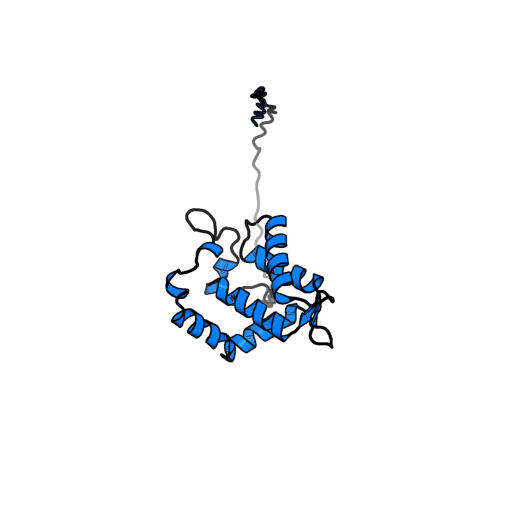-11.422 1.00 80.62 180 ASP A O 1
ATOM 1432 N N . LEU A 1 181 ? -1.270 1.628 -9.263 1.00 67.88 181 LEU A N 1
ATOM 1433 C CA . LEU A 1 181 ? -0.197 2.609 -9.452 1.00 67.88 181 LEU A CA 1
ATOM 1434 C C . LEU A 1 181 ? 1.160 1.954 -9.719 1.00 67.88 181 LEU A C 1
ATOM 1436 O O . LEU A 1 181 ? 2.069 2.621 -10.210 1.00 67.88 181 LEU A O 1
ATOM 1440 N N . TRP A 1 182 ? 1.297 0.672 -9.390 1.00 62.56 182 TRP A N 1
ATOM 1441 C CA . TRP A 1 182 ? 2.552 -0.068 -9.469 1.00 62.56 182 TRP A CA 1
ATOM 1442 C C . TRP A 1 182 ? 2.535 -1.119 -10.590 1.00 62.56 182 TRP A C 1
ATOM 1444 O O . TRP A 1 182 ? 3.282 -2.095 -10.519 1.00 62.56 182 TRP A O 1
ATOM 1454 N N . CYS A 1 183 ? 1.704 -0.889 -11.619 1.00 48.31 183 CYS A N 1
ATOM 1455 C CA . CYS A 1 183 ? 1.625 -1.622 -12.890 1.00 48.31 183 CYS A CA 1
ATOM 1456 C C . CYS A 1 183 ? 1.724 -0.677 -14.102 1.00 48.31 183 CYS A C 1
ATOM 1458 O O . CYS A 1 183 ? 1.162 0.442 -14.047 1.00 48.31 183 CYS A O 1
#